Protein AF-A0A965MIQ0-F1 (afdb_monomer_lite)

Sequence (166 aa):
MIENSRDIAGPWLLVLKIARWLDFPGRLAGKAAAWLFLPMILIIVFDAVGRKYLRKLDFVIANNLHGYLNSPVLQDAEWHLHAVIFLAALGFAYSRNVHVRLDIFRHKFSDRGRLWLELLGGLIILFPFLAVLLNYGWEFFVSSWNADEGAGMSNGLDNRWAIKFF

Foldseek 3Di:
DPPDPPPDPDPVVVVVVVVCVVCVVLVVLLVVLVVLVVVLVVLCCQLVCLVPPVLPDPVCVVVVVNVVSHAQASVVVNVLSCLSSVVSNQSNCVVVVNPDDPPPPCVVDDPVVNVVCCVCCCVPPVVVVVVVVQVVLVVVLVVCVVVQPQGPDPGYGGPPSVSSND

Secondary structure (DSSP, 8-state):
-----SS--STHHHHHHHHHHHHHHHHHHHHHHHHHHHHHHHHHHHHHHHHHTGGG-HHHHHTTGGGTTS-HHHHHHHHHHHHHHHHHHHHHHHHTT-S----SSGGGS-HHHHHHHHHHHIIIIIHHHHHHHHHHHHHHHHHHHHTT---SSTTS-S-THHHH--

Structure (mmCIF, N/CA/C/O backbone):
data_AF-A0A965MIQ0-F1
#
_entry.id   AF-A0A965MIQ0-F1
#
loop_
_atom_site.group_PDB
_atom_site.id
_atom_site.type_symbol
_atom_site.label_atom_id
_atom_site.label_alt_id
_atom_site.label_comp_id
_atom_site.label_asym_id
_atom_site.label_entity_id
_atom_site.label_seq_id
_atom_site.pdbx_PDB_ins_code
_atom_site.Cartn_x
_atom_site.Cartn_y
_atom_site.Cartn_z
_atom_site.occupancy
_atom_site.B_iso_or_equiv
_atom_site.auth_seq_id
_atom_site.auth_comp_id
_atom_site.auth_asym_id
_atom_site.auth_atom_id
_atom_site.pdbx_PDB_model_num
ATOM 1 N N . MET A 1 1 ? -16.342 -13.676 13.901 1.00 39.97 1 MET A N 1
ATOM 2 C CA . MET A 1 1 ? -17.161 -13.718 15.130 1.00 39.97 1 MET A CA 1
ATOM 3 C C . MET A 1 1 ? -18.249 -12.633 15.088 1.00 39.97 1 MET A C 1
ATOM 5 O O . MET A 1 1 ? -18.311 -11.782 15.960 1.00 39.97 1 MET A O 1
ATOM 9 N N . ILE A 1 2 ? -19.091 -12.629 14.044 1.00 45.06 2 ILE A N 1
ATOM 10 C CA . ILE A 1 2 ? -20.314 -11.804 13.961 1.00 45.06 2 ILE A CA 1
ATOM 11 C C . ILE A 1 2 ? -21.426 -12.782 13.603 1.00 45.06 2 ILE A C 1
ATOM 13 O O . ILE A 1 2 ? -21.855 -12.878 12.459 1.00 45.06 2 ILE A O 1
ATOM 17 N N . GLU A 1 3 ? -21.794 -13.600 14.575 1.00 43.81 3 GLU A N 1
ATOM 18 C CA . GLU A 1 3 ? -22.786 -14.657 14.414 1.00 43.81 3 GLU A CA 1
ATOM 19 C C . GLU A 1 3 ? -23.890 -14.449 15.443 1.00 43.81 3 GLU A C 1
ATOM 21 O O . GLU A 1 3 ? -24.183 -15.329 16.229 1.00 43.81 3 GLU A O 1
ATOM 26 N N . ASN A 1 4 ? -24.441 -13.231 15.495 1.00 49.03 4 ASN A N 1
ATOM 27 C CA . ASN A 1 4 ? -25.831 -13.004 15.889 1.00 49.03 4 ASN A CA 1
ATOM 28 C C . ASN A 1 4 ? -26.264 -11.560 15.558 1.00 49.03 4 ASN A C 1
ATOM 30 O O . ASN A 1 4 ? -26.295 -10.681 16.413 1.00 49.03 4 ASN A O 1
ATOM 34 N N . SER A 1 5 ? -26.537 -11.268 14.283 1.00 56.78 5 SER A N 1
ATOM 35 C CA . SER A 1 5 ? -27.071 -9.960 13.859 1.00 56.78 5 SER A CA 1
ATOM 36 C C . SER A 1 5 ? -28.602 -9.900 13.864 1.00 56.78 5 SER A C 1
ATOM 38 O O . SER A 1 5 ? -29.165 -8.871 13.494 1.00 56.78 5 SER A O 1
ATOM 40 N N . ARG A 1 6 ? -29.273 -10.995 14.251 1.00 57.53 6 ARG A N 1
ATOM 41 C CA . ARG A 1 6 ? -30.727 -11.157 14.124 1.00 57.53 6 ARG A CA 1
ATOM 42 C C . ARG A 1 6 ? -31.517 -10.625 15.326 1.00 57.53 6 ARG A C 1
ATOM 44 O O . ARG A 1 6 ? -32.668 -10.258 15.133 1.00 57.53 6 ARG A O 1
ATOM 51 N N . ASP A 1 7 ? -30.880 -10.446 16.486 1.00 59.00 7 ASP A N 1
ATOM 52 C CA . ASP A 1 7 ? -31.561 -10.020 17.726 1.00 59.00 7 ASP A CA 1
ATOM 53 C C . ASP A 1 7 ? -31.366 -8.534 18.091 1.00 59.00 7 ASP A C 1
ATOM 55 O O . ASP A 1 7 ? -31.779 -8.075 19.155 1.00 59.00 7 ASP A O 1
ATOM 59 N N . ILE A 1 8 ? -30.731 -7.744 17.221 1.00 60.66 8 ILE A N 1
ATOM 60 C CA . ILE A 1 8 ? -30.379 -6.347 17.512 1.00 60.66 8 ILE A CA 1
ATOM 61 C C . ILE A 1 8 ? -31.487 -5.416 16.997 1.00 60.66 8 ILE A C 1
ATOM 63 O O . ILE A 1 8 ? -31.381 -4.864 15.907 1.00 60.66 8 ILE A O 1
ATOM 67 N N . ALA A 1 9 ? -32.570 -5.234 17.753 1.00 69.06 9 ALA A N 1
ATOM 68 C CA . ALA A 1 9 ? -33.577 -4.211 17.454 1.00 69.06 9 ALA A CA 1
ATOM 69 C C . ALA A 1 9 ? -33.219 -2.891 18.168 1.00 69.06 9 ALA A C 1
ATOM 71 O O . ALA A 1 9 ? -33.094 -2.865 19.390 1.00 69.06 9 ALA A O 1
ATOM 72 N N . GLY A 1 10 ? -33.018 -1.793 17.421 1.00 75.69 10 GLY A N 1
ATOM 73 C CA . GLY A 1 10 ? -32.772 -0.456 17.992 1.00 75.69 10 GLY A CA 1
ATOM 74 C C . GLY A 1 10 ? -31.750 0.423 17.240 1.00 75.69 10 GLY A C 1
ATOM 75 O O . GLY A 1 10 ? -31.348 0.083 16.122 1.00 75.69 10 GLY A O 1
ATOM 76 N N . PRO A 1 11 ? -31.288 1.544 17.844 1.00 78.69 11 PRO A N 1
ATOM 77 C CA . PRO A 1 11 ? -30.335 2.496 17.239 1.00 78.69 11 PRO A CA 1
ATOM 78 C C . PRO A 1 11 ? -28.987 1.862 16.852 1.00 78.69 11 PRO A C 1
ATOM 80 O O . PRO A 1 11 ? -28.279 2.353 15.974 1.00 78.69 11 PRO A O 1
ATOM 83 N N . TRP A 1 12 ? -28.663 0.710 17.436 1.00 83.75 12 TRP A N 1
ATOM 84 C CA . TRP A 1 12 ? -27.466 -0.075 17.140 1.00 83.75 12 TRP A CA 1
ATOM 85 C C . TRP A 1 12 ? -27.420 -0.599 15.699 1.00 83.75 12 TRP A C 1
ATOM 87 O O . TRP A 1 12 ? -26.335 -0.749 15.139 1.00 83.75 12 TRP A O 1
ATOM 97 N N . LEU A 1 13 ? -28.571 -0.804 15.045 1.00 84.38 13 LEU A N 1
ATOM 98 C CA . LEU A 1 13 ? -28.614 -1.163 13.623 1.00 84.38 13 LEU A CA 1
ATOM 99 C C . LEU A 1 13 ? -28.052 -0.054 12.735 1.00 84.38 13 LEU A C 1
ATOM 101 O O . LEU A 1 13 ? -27.382 -0.352 11.745 1.00 84.38 13 LEU A O 1
ATOM 105 N N . LEU A 1 14 ? -28.310 1.210 13.086 1.00 86.88 14 LEU A N 1
ATOM 106 C CA . LEU A 1 14 ? -27.788 2.361 12.356 1.00 86.88 14 LEU A CA 1
ATOM 107 C C . LEU A 1 14 ? -26.261 2.401 12.472 1.00 86.88 14 LEU A C 1
ATOM 109 O O . LEU A 1 14 ? -25.571 2.469 11.459 1.00 86.88 14 LEU A O 1
ATOM 113 N N . VAL A 1 15 ? -25.741 2.237 13.691 1.00 87.56 15 VAL A N 1
ATOM 114 C CA . VAL A 1 15 ? -24.297 2.184 13.964 1.00 87.56 15 VAL A CA 1
ATOM 115 C C . VAL A 1 15 ? -23.631 1.045 13.186 1.00 87.56 15 VAL A C 1
ATOM 117 O O . VAL A 1 15 ? -22.614 1.253 12.530 1.00 87.56 15 VAL A O 1
ATOM 120 N N . LEU A 1 16 ? -24.234 -0.148 13.163 1.00 87.00 16 LEU A N 1
ATOM 121 C CA . LEU A 1 16 ? -23.708 -1.293 12.410 1.00 87.00 16 LEU A CA 1
ATOM 122 C C . LEU A 1 16 ? -23.811 -1.127 10.888 1.00 87.00 16 LEU A C 1
ATOM 124 O O . LEU A 1 16 ? -23.002 -1.703 10.157 1.00 87.00 16 LEU A O 1
ATOM 128 N N . LYS A 1 17 ? -24.812 -0.397 10.384 1.00 87.25 17 LYS A N 1
ATOM 129 C CA . LYS A 1 17 ? -24.904 -0.050 8.957 1.00 87.25 17 LYS A CA 1
ATOM 130 C C . LYS A 1 17 ? -23.804 0.937 8.576 1.00 87.25 17 LYS A C 1
ATOM 132 O O . LYS A 1 17 ? -23.107 0.689 7.596 1.00 87.25 17 LYS A O 1
ATOM 137 N N . ILE A 1 18 ? -23.606 1.983 9.378 1.00 88.75 18 ILE A N 1
ATOM 138 C CA . ILE A 1 18 ? -22.543 2.978 9.182 1.00 88.75 18 ILE A CA 1
ATOM 139 C C . ILE A 1 18 ? -21.172 2.298 9.222 1.00 88.75 18 ILE A C 1
ATOM 141 O O . ILE A 1 18 ? -20.389 2.452 8.291 1.00 88.75 18 ILE A O 1
ATOM 145 N N . ALA A 1 19 ? -20.911 1.456 10.225 1.00 86.56 19 ALA A N 1
ATOM 146 C CA . ALA A 1 19 ? -19.660 0.706 10.321 1.00 86.56 19 ALA A CA 1
ATOM 147 C C . ALA A 1 19 ? -19.419 -0.189 9.092 1.00 86.56 19 ALA A C 1
ATOM 149 O O . ALA A 1 19 ? -18.316 -0.237 8.551 1.00 86.56 19 ALA A O 1
ATOM 150 N N . ARG A 1 20 ? -20.461 -0.872 8.594 1.00 86.06 20 ARG A N 1
ATOM 151 C CA . ARG A 1 20 ? -20.355 -1.706 7.386 1.00 86.06 20 ARG A CA 1
ATOM 152 C C . ARG A 1 20 ? -20.082 -0.906 6.119 1.00 86.06 20 ARG A C 1
ATOM 154 O O . ARG A 1 20 ? -19.418 -1.449 5.231 1.00 86.06 20 ARG A O 1
ATOM 161 N N . TRP A 1 21 ? -20.618 0.309 6.036 1.00 90.12 21 TRP A N 1
ATOM 162 C CA . TRP A 1 21 ? -20.401 1.234 4.930 1.00 90.12 21 TRP A CA 1
ATOM 163 C C . TRP A 1 21 ? -18.981 1.803 4.963 1.00 90.12 21 TRP A C 1
ATOM 165 O O . TRP A 1 21 ? -18.299 1.757 3.948 1.00 90.12 21 TRP A O 1
ATOM 175 N N . LEU A 1 22 ? -18.483 2.199 6.137 1.00 87.12 22 LEU A N 1
ATOM 176 C CA . LEU A 1 22 ? -17.098 2.651 6.317 1.00 87.12 22 LEU A CA 1
ATOM 177 C C . LEU A 1 22 ? -16.065 1.553 6.010 1.00 87.12 22 LEU A C 1
ATOM 179 O O . LEU A 1 22 ? -15.025 1.838 5.430 1.00 87.12 22 LEU A O 1
ATOM 183 N N . ASP A 1 23 ? -16.353 0.290 6.335 1.00 86.69 23 ASP A N 1
ATOM 184 C CA . ASP A 1 23 ? -15.461 -0.839 6.013 1.00 86.69 23 ASP A CA 1
ATOM 185 C C . ASP A 1 23 ? -15.613 -1.321 4.550 1.00 86.69 23 ASP A C 1
ATOM 187 O O . ASP A 1 23 ? -14.818 -2.119 4.059 1.00 86.69 23 ASP A O 1
ATOM 191 N N . PHE A 1 24 ? -16.626 -0.861 3.804 1.00 87.81 24 PHE A N 1
ATOM 192 C CA . PHE A 1 24 ? -16.850 -1.323 2.428 1.00 87.81 24 PHE A CA 1
ATOM 193 C C . PHE A 1 24 ? -15.701 -0.987 1.459 1.00 87.81 24 PHE A C 1
ATOM 195 O O . PHE A 1 24 ? -15.233 -1.924 0.802 1.00 87.81 24 PHE A O 1
ATOM 202 N N . PRO A 1 25 ? -15.197 0.262 1.389 1.00 87.44 25 PRO A N 1
ATOM 203 C CA . PRO A 1 25 ? -14.076 0.611 0.519 1.00 87.44 25 PRO A CA 1
ATOM 204 C C . PRO A 1 25 ? -12.829 -0.217 0.828 1.00 87.44 25 PRO A C 1
ATOM 206 O O . PRO A 1 25 ? -12.243 -0.800 -0.079 1.00 87.44 25 PRO A O 1
ATOM 209 N N . GLY A 1 26 ? -12.479 -0.359 2.112 1.00 87.31 26 GLY A N 1
ATOM 210 C CA . GLY A 1 26 ? -11.315 -1.140 2.541 1.00 87.31 26 GLY A CA 1
ATOM 211 C C . GLY A 1 26 ? -11.430 -2.621 2.178 1.00 87.31 26 GLY A C 1
ATOM 212 O O . GLY A 1 26 ? -10.474 -3.227 1.693 1.00 87.31 26 GLY A O 1
ATOM 213 N N . ARG A 1 27 ? -12.625 -3.212 2.322 1.00 88.12 27 ARG A N 1
ATOM 214 C CA . ARG A 1 27 ? -12.877 -4.596 1.887 1.00 88.12 27 ARG A CA 1
ATOM 215 C C . ARG A 1 27 ? -12.741 -4.777 0.380 1.00 88.12 27 ARG A C 1
ATOM 217 O O . ARG A 1 27 ? -12.232 -5.814 -0.043 1.00 88.12 27 ARG A O 1
ATOM 224 N N . LEU A 1 28 ? -13.247 -3.834 -0.412 1.00 88.69 28 LEU A N 1
ATOM 225 C CA . LEU A 1 28 ? -13.163 -3.904 -1.868 1.00 88.69 28 LEU A CA 1
ATOM 226 C C . LEU A 1 28 ? -11.713 -3.739 -2.330 1.00 88.69 28 LEU A C 1
ATOM 228 O O . LEU A 1 28 ? -11.222 -4.586 -3.071 1.00 88.69 28 LEU A O 1
ATOM 232 N N . ALA A 1 29 ? -11.024 -2.715 -1.822 1.00 88.94 29 ALA A N 1
ATOM 233 C CA . ALA A 1 29 ? -9.626 -2.435 -2.129 1.00 88.94 29 ALA A CA 1
ATOM 234 C C . ALA A 1 29 ? -8.720 -3.621 -1.776 1.00 88.94 29 ALA A C 1
ATOM 236 O O . ALA A 1 29 ? -7.964 -4.076 -2.625 1.00 88.94 29 ALA A O 1
ATOM 237 N N . GLY A 1 30 ? -8.856 -4.199 -0.577 1.00 89.19 30 GLY A N 1
ATOM 238 C CA . GLY A 1 30 ? -8.056 -5.358 -0.171 1.00 89.19 30 GLY A CA 1
ATOM 239 C C . GLY A 1 30 ? -8.302 -6.601 -1.032 1.00 89.19 30 GLY A C 1
ATOM 240 O O . GLY A 1 30 ? -7.359 -7.292 -1.411 1.00 89.19 30 GLY A O 1
ATOM 241 N N . LYS A 1 31 ? -9.561 -6.876 -1.404 1.00 88.38 31 LYS A N 1
ATOM 242 C CA . LYS A 1 31 ? -9.888 -7.996 -2.305 1.00 88.38 31 LYS A CA 1
ATOM 243 C C . LYS A 1 31 ? -9.379 -7.771 -3.727 1.00 88.38 31 LYS A C 1
ATOM 245 O O . LYS A 1 31 ? -8.926 -8.723 -4.349 1.00 88.38 31 LYS A O 1
ATOM 250 N N . ALA A 1 32 ? -9.467 -6.545 -4.238 1.00 89.94 32 ALA A N 1
ATOM 251 C CA . ALA A 1 32 ? -8.940 -6.195 -5.552 1.00 89.94 32 ALA A CA 1
ATOM 252 C C . ALA A 1 32 ? -7.406 -6.289 -5.568 1.00 89.94 32 ALA A C 1
ATOM 254 O O . ALA A 1 32 ? -6.838 -6.923 -6.453 1.00 89.94 32 ALA A O 1
ATOM 255 N N . ALA A 1 33 ? -6.741 -5.759 -4.540 1.00 90.00 33 ALA A N 1
ATOM 256 C CA . ALA A 1 33 ? -5.292 -5.821 -4.389 1.00 90.00 33 ALA A CA 1
ATOM 257 C C . ALA A 1 33 ? -4.760 -7.253 -4.241 1.00 90.00 33 ALA A C 1
ATOM 259 O O . ALA A 1 33 ? -3.668 -7.549 -4.717 1.00 90.00 33 ALA A O 1
ATOM 260 N N . ALA A 1 34 ? -5.537 -8.173 -3.660 1.00 89.69 34 ALA A N 1
ATOM 261 C CA . ALA A 1 34 ? -5.156 -9.583 -3.589 1.00 89.69 34 ALA A CA 1
ATOM 262 C C . ALA A 1 34 ? -4.917 -10.204 -4.979 1.00 89.69 34 ALA A C 1
ATOM 264 O O . ALA A 1 34 ? -4.041 -11.052 -5.125 1.00 89.69 34 ALA A O 1
ATOM 265 N N . TRP A 1 35 ? -5.636 -9.754 -6.014 1.00 93.06 35 TRP A N 1
ATOM 266 C CA . TRP A 1 35 ? -5.407 -10.215 -7.387 1.00 93.06 35 TRP A CA 1
ATOM 267 C C . TRP A 1 35 ? -4.118 -9.666 -7.997 1.00 93.06 35 TRP A C 1
ATOM 269 O O . TRP A 1 35 ? -3.536 -10.329 -8.851 1.00 93.06 35 TRP A O 1
ATOM 279 N N . LEU A 1 36 ? -3.635 -8.506 -7.536 1.00 92.25 36 LEU A N 1
ATOM 280 C CA . LEU A 1 36 ? -2.393 -7.888 -8.016 1.00 92.25 36 LEU A CA 1
ATOM 281 C C . LEU A 1 36 ? -1.135 -8.646 -7.561 1.00 92.25 36 LEU A C 1
ATOM 283 O O . LEU A 1 36 ? -0.083 -8.511 -8.184 1.00 92.25 3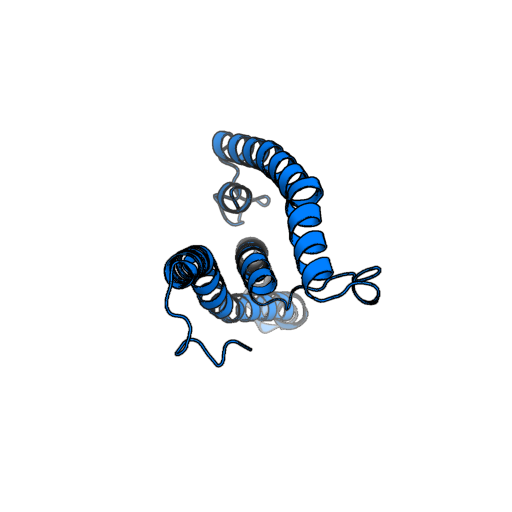6 LEU A O 1
ATOM 287 N N . PHE A 1 37 ? -1.234 -9.503 -6.539 1.00 92.12 37 PHE A N 1
ATOM 288 C CA . PHE A 1 37 ? -0.127 -10.381 -6.148 1.00 92.12 37 PHE A CA 1
ATOM 289 C C . PHE A 1 37 ? 0.297 -11.331 -7.270 1.00 92.12 37 PHE A C 1
ATOM 291 O O . PHE A 1 37 ? 1.489 -11.584 -7.420 1.00 92.12 37 PHE A O 1
ATOM 298 N N . LEU A 1 38 ? -0.649 -11.849 -8.060 1.00 94.44 38 LEU A N 1
ATOM 299 C CA . LEU A 1 38 ? -0.345 -12.781 -9.150 1.00 94.44 38 LEU A CA 1
ATOM 300 C C . LEU A 1 38 ? 0.570 -12.155 -10.218 1.00 94.44 38 LEU A C 1
ATOM 302 O O . LEU A 1 38 ? 1.648 -12.708 -10.444 1.00 94.44 38 LEU A O 1
ATOM 306 N N . PRO A 1 39 ? 0.222 -11.014 -10.851 1.00 94.25 39 PRO A N 1
ATOM 307 C CA . PRO A 1 39 ? 1.119 -10.372 -11.804 1.00 94.25 39 PRO A CA 1
ATOM 308 C C . PRO A 1 39 ? 2.420 -9.897 -11.146 1.00 94.25 39 PRO A C 1
ATOM 310 O O . PRO A 1 39 ? 3.470 -10.044 -11.760 1.00 94.25 39 PRO A O 1
ATOM 313 N N . MET A 1 40 ? 2.396 -9.418 -9.895 1.00 94.62 40 MET A N 1
ATOM 314 C CA . MET A 1 40 ? 3.623 -9.023 -9.190 1.00 94.62 40 MET A CA 1
ATOM 315 C C . MET A 1 40 ? 4.594 -10.202 -9.026 1.00 94.62 40 MET A C 1
ATOM 317 O O . MET A 1 40 ? 5.773 -10.070 -9.339 1.00 94.62 40 MET A O 1
ATOM 321 N N . ILE A 1 41 ? 4.111 -11.369 -8.586 1.00 94.50 41 ILE A N 1
ATOM 322 C CA . ILE A 1 41 ? 4.941 -12.574 -8.447 1.00 94.50 41 ILE A CA 1
ATOM 323 C C . ILE A 1 41 ? 5.506 -12.997 -9.804 1.00 94.50 41 ILE A C 1
ATOM 325 O O . ILE A 1 41 ? 6.682 -13.341 -9.887 1.00 94.50 41 ILE A O 1
ATOM 329 N N . LEU A 1 42 ? 4.698 -12.961 -10.867 1.00 94.25 42 LEU A N 1
ATOM 330 C CA . LEU A 1 42 ? 5.161 -13.308 -12.212 1.00 94.25 42 LEU A CA 1
ATOM 331 C C . LEU A 1 42 ? 6.285 -12.381 -12.686 1.00 94.25 42 LEU A C 1
ATOM 333 O O . LEU A 1 42 ? 7.282 -12.876 -13.211 1.00 94.25 42 LEU A O 1
ATOM 337 N N . ILE A 1 43 ? 6.149 -11.070 -12.464 1.00 92.38 43 ILE A N 1
ATOM 338 C CA . ILE A 1 43 ? 7.174 -10.082 -12.820 1.00 92.38 43 ILE A CA 1
ATOM 339 C C . ILE A 1 43 ? 8.458 -10.345 -12.023 1.00 92.38 43 ILE A C 1
ATOM 341 O O . ILE A 1 43 ? 9.504 -10.532 -12.639 1.00 92.38 43 ILE A O 1
ATOM 345 N N . ILE A 1 44 ? 8.366 -10.490 -10.694 1.00 92.00 44 ILE A N 1
ATOM 346 C CA . ILE A 1 44 ? 9.527 -10.750 -9.821 1.00 92.00 44 ILE A CA 1
ATOM 347 C C . ILE A 1 44 ? 10.241 -12.044 -10.216 1.00 92.00 44 ILE A C 1
ATOM 349 O O . ILE A 1 44 ? 11.467 -12.092 -10.284 1.00 92.00 44 ILE A O 1
ATOM 353 N N . VAL A 1 45 ? 9.494 -13.124 -10.462 1.00 93.06 45 VAL A N 1
ATOM 354 C CA . VAL A 1 45 ? 10.087 -14.409 -10.854 1.00 93.06 45 VAL A CA 1
ATOM 355 C C . VAL A 1 45 ? 10.774 -14.279 -12.208 1.00 93.06 45 VAL A C 1
ATOM 357 O O . VAL A 1 45 ? 11.903 -14.747 -12.354 1.00 93.06 45 VAL A O 1
ATOM 360 N N . PHE A 1 46 ? 10.131 -13.634 -13.182 1.00 90.62 46 PHE A N 1
ATOM 361 C CA . PHE A 1 46 ? 10.720 -13.410 -14.496 1.00 90.62 46 PHE A CA 1
ATOM 362 C C . PHE A 1 46 ? 11.998 -12.565 -14.415 1.00 90.62 46 PHE A C 1
ATOM 364 O O . PHE A 1 46 ? 13.019 -12.976 -14.965 1.00 90.62 46 PHE A O 1
ATOM 371 N N . ASP A 1 47 ? 11.984 -11.441 -13.696 1.00 89.69 47 ASP A N 1
ATOM 372 C CA . ASP A 1 47 ? 13.155 -10.576 -13.526 1.00 89.69 47 ASP A CA 1
ATOM 373 C C . ASP A 1 47 ? 14.281 -11.293 -12.754 1.00 89.69 47 ASP A C 1
ATOM 375 O O . ASP A 1 47 ? 15.428 -11.335 -13.208 1.00 89.69 47 ASP A O 1
ATOM 379 N N . ALA A 1 48 ? 13.972 -11.957 -11.635 1.00 90.06 48 ALA A N 1
ATOM 380 C CA . ALA A 1 48 ? 14.968 -12.656 -10.823 1.00 90.06 48 ALA A CA 1
ATOM 381 C C . ALA A 1 48 ? 15.611 -13.840 -11.568 1.00 90.06 48 ALA A C 1
ATOM 383 O O . ALA A 1 48 ? 16.837 -14.010 -11.546 1.00 90.06 48 ALA A O 1
ATOM 384 N N . VAL A 1 49 ? 14.805 -14.663 -12.250 1.00 90.50 49 VAL A N 1
ATOM 385 C CA . VAL A 1 49 ? 15.299 -15.792 -13.056 1.00 90.50 49 VAL A CA 1
ATOM 386 C C . VAL A 1 49 ? 16.030 -15.285 -14.299 1.00 90.50 49 VAL A C 1
ATOM 388 O O . VAL A 1 49 ? 17.093 -15.811 -14.645 1.00 90.50 49 VAL A O 1
ATOM 391 N N . GLY A 1 50 ? 15.509 -14.227 -14.923 1.00 88.88 50 GLY A N 1
ATOM 392 C CA . GLY A 1 50 ? 16.104 -13.525 -16.052 1.00 88.88 50 GLY A CA 1
ATOM 393 C C . GLY A 1 50 ? 17.533 -13.087 -15.768 1.00 88.88 50 GLY A C 1
ATOM 394 O O . GLY A 1 50 ? 18.466 -13.494 -16.468 1.00 88.88 50 GLY A O 1
ATOM 395 N N . ARG A 1 51 ? 17.720 -12.338 -14.678 1.00 84.81 51 ARG A N 1
ATOM 396 C CA . ARG A 1 51 ? 19.026 -11.821 -14.255 1.00 84.81 51 ARG A CA 1
ATOM 397 C C . ARG A 1 51 ? 19.984 -12.917 -13.795 1.00 84.81 51 ARG A C 1
ATOM 399 O O . ARG A 1 51 ? 21.170 -12.868 -14.128 1.00 84.81 51 ARG A O 1
ATOM 406 N N . LYS A 1 52 ? 19.501 -13.903 -13.030 1.00 86.00 52 LYS A N 1
ATOM 407 C CA . LYS A 1 52 ? 20.368 -14.912 -12.398 1.00 86.00 52 LYS A CA 1
ATOM 408 C C . LYS A 1 52 ? 20.777 -16.048 -13.337 1.00 86.00 52 LYS A C 1
ATOM 410 O O . LYS A 1 52 ? 21.929 -16.488 -13.274 1.00 86.00 52 LYS A O 1
ATOM 415 N N . TYR A 1 53 ? 19.858 -16.513 -14.183 1.00 86.38 53 TYR A N 1
ATOM 416 C CA . TYR A 1 53 ? 20.031 -17.732 -14.978 1.00 86.38 53 TYR A CA 1
ATOM 417 C C . TYR A 1 53 ? 19.945 -17.472 -16.485 1.00 86.38 53 TYR A C 1
ATOM 419 O O . TYR A 1 53 ? 20.885 -17.811 -17.203 1.00 86.38 53 TYR A O 1
ATOM 427 N N . LEU A 1 54 ? 18.876 -16.835 -16.978 1.00 84.25 54 LEU A N 1
ATOM 428 C CA . LEU A 1 54 ? 18.640 -16.718 -18.428 1.00 84.25 54 LEU A CA 1
ATOM 429 C C . LEU A 1 54 ? 19.690 -15.848 -19.128 1.00 84.25 54 LEU A C 1
ATOM 431 O O . LEU A 1 54 ? 20.100 -16.152 -20.245 1.00 84.25 54 LEU A O 1
ATOM 435 N N . ARG A 1 55 ? 20.211 -14.818 -18.449 1.00 81.38 55 ARG A N 1
ATOM 436 C CA . ARG A 1 55 ? 21.274 -13.953 -18.982 1.00 81.38 55 ARG A CA 1
ATOM 437 C C . ARG A 1 55 ? 22.598 -14.683 -19.236 1.00 81.38 55 ARG A C 1
ATOM 439 O O . ARG A 1 55 ? 23.475 -14.108 -19.858 1.00 81.38 55 ARG A O 1
ATOM 446 N N . LYS A 1 56 ? 22.795 -15.901 -18.727 1.00 82.69 56 LYS A N 1
ATOM 447 C CA . LYS A 1 56 ? 24.045 -16.661 -18.910 1.00 82.69 56 LYS A CA 1
ATOM 448 C C . LYS A 1 56 ? 23.954 -17.722 -20.006 1.00 82.69 56 LYS A C 1
ATOM 450 O O . LYS A 1 56 ? 24.937 -18.407 -20.246 1.00 82.69 56 LYS A O 1
ATOM 455 N N . LEU A 1 57 ? 22.790 -17.888 -20.630 1.00 85.06 57 LEU A N 1
ATOM 456 C CA . LEU A 1 57 ? 22.591 -18.876 -21.685 1.00 85.06 57 LEU A CA 1
ATOM 457 C C . LEU A 1 57 ? 23.228 -18.403 -22.996 1.00 85.06 57 LEU A C 1
ATOM 459 O O . LEU A 1 57 ? 22.983 -17.275 -23.428 1.00 85.06 57 LEU A O 1
ATOM 463 N N . ASP A 1 58 ? 23.958 -19.294 -23.666 1.00 82.94 58 ASP A N 1
ATOM 464 C CA . ASP A 1 58 ? 24.658 -19.000 -24.925 1.00 82.94 58 ASP A CA 1
ATOM 465 C C . ASP A 1 58 ? 23.715 -18.500 -26.024 1.00 82.94 58 ASP A C 1
ATOM 467 O O . ASP A 1 58 ? 24.053 -17.578 -26.759 1.00 82.94 58 ASP A O 1
ATOM 471 N N . PHE A 1 59 ? 22.489 -19.031 -26.091 1.00 85.19 59 PHE A N 1
ATOM 472 C CA . PHE A 1 59 ? 21.453 -18.549 -27.010 1.00 85.19 59 PHE A CA 1
ATOM 473 C C . PHE A 1 59 ? 21.107 -17.067 -26.784 1.00 85.19 59 PHE A C 1
ATOM 475 O O . PHE A 1 59 ? 20.917 -16.320 -27.740 1.00 85.19 59 PHE A O 1
ATOM 482 N N . VAL A 1 60 ? 21.036 -16.622 -25.527 1.00 82.69 60 VAL A N 1
ATOM 483 C CA . VAL A 1 60 ? 20.693 -15.235 -25.179 1.00 82.69 60 VAL A CA 1
ATOM 484 C C . VAL A 1 60 ? 21.857 -14.297 -25.514 1.00 82.69 60 VAL A C 1
ATOM 486 O O . VAL A 1 60 ? 21.612 -13.191 -26.001 1.00 82.69 60 VAL A O 1
ATOM 489 N N . ILE A 1 61 ? 23.098 -14.768 -25.330 1.00 80.81 61 ILE A N 1
ATOM 490 C CA . ILE A 1 61 ? 24.328 -14.071 -25.746 1.00 80.81 61 ILE A CA 1
ATOM 491 C C . ILE A 1 61 ? 24.388 -13.931 -27.258 1.00 80.81 61 ILE A C 1
ATOM 493 O O . ILE A 1 61 ? 24.516 -12.820 -27.768 1.00 80.81 61 ILE A O 1
ATOM 497 N N . ALA A 1 62 ? 24.210 -15.034 -27.976 1.00 83.62 62 ALA A N 1
ATOM 498 C CA . ALA A 1 62 ? 24.288 -15.064 -29.429 1.00 83.62 62 ALA A CA 1
ATOM 499 C C . ALA A 1 62 ? 23.243 -14.162 -30.110 1.00 83.62 62 ALA A C 1
ATOM 501 O O . ALA A 1 62 ? 23.509 -13.623 -31.179 1.00 83.62 62 ALA A O 1
ATOM 502 N N . ASN A 1 63 ? 22.073 -13.968 -29.490 1.00 85.19 63 ASN A N 1
ATOM 503 C CA . ASN A 1 63 ? 20.975 -13.169 -30.044 1.00 85.19 63 ASN A CA 1
ATOM 504 C C . ASN A 1 63 ? 20.844 -11.763 -29.419 1.00 85.19 63 ASN A C 1
ATOM 506 O O . ASN A 1 63 ? 19.836 -11.098 -29.643 1.00 85.19 63 ASN A O 1
ATOM 510 N N . ASN A 1 64 ? 21.822 -11.295 -28.629 1.00 79.81 64 ASN A N 1
ATOM 511 C CA . ASN A 1 64 ? 21.800 -9.979 -27.962 1.00 79.81 64 ASN A CA 1
ATOM 512 C C . ASN A 1 64 ? 20.558 -9.720 -27.077 1.00 79.81 64 ASN A C 1
ATOM 514 O O . ASN A 1 64 ? 20.154 -8.580 -26.848 1.00 79.81 64 ASN A O 1
ATOM 518 N N . LEU A 1 65 ? 19.964 -10.775 -26.515 1.00 80.12 65 LEU A N 1
ATOM 519 C CA . LEU A 1 65 ? 18.729 -10.696 -25.723 1.00 80.12 65 LEU A CA 1
ATOM 520 C C . LEU A 1 65 ? 18.962 -10.224 -24.272 1.00 80.12 65 LEU A C 1
ATOM 522 O O . LEU A 1 65 ? 18.011 -10.007 -23.523 1.00 80.12 65 LEU A O 1
ATOM 526 N N . HIS A 1 66 ? 20.217 -10.039 -23.849 1.00 75.38 66 HIS A N 1
ATOM 527 C CA . HIS A 1 66 ? 20.565 -9.684 -22.468 1.00 75.38 66 HIS A CA 1
ATOM 528 C C . HIS A 1 66 ? 19.988 -8.369 -21.965 1.00 75.38 66 HIS A C 1
ATOM 530 O O . HIS A 1 66 ? 19.732 -8.258 -20.767 1.00 75.38 66 HIS A O 1
ATOM 536 N N . GLY A 1 67 ? 19.816 -7.384 -22.851 1.00 72.00 67 GLY A N 1
ATOM 537 C CA . GLY A 1 67 ? 19.272 -6.076 -22.483 1.00 72.00 67 GLY A CA 1
ATOM 538 C C . GLY A 1 67 ? 17.830 -6.170 -21.985 1.00 72.00 67 GLY A C 1
ATOM 539 O O . GLY A 1 67 ? 17.461 -5.491 -21.034 1.00 72.00 67 GLY A O 1
ATOM 540 N N . TYR A 1 68 ? 17.039 -7.084 -22.555 1.00 71.50 68 TYR A N 1
ATOM 541 C CA . TYR A 1 68 ? 15.635 -7.280 -22.181 1.00 71.50 68 TYR A CA 1
ATOM 542 C C . TYR A 1 68 ? 15.460 -7.997 -20.834 1.00 71.50 68 TYR A C 1
ATOM 544 O O . TYR A 1 68 ? 14.429 -7.846 -20.187 1.00 71.50 68 TYR A O 1
ATOM 552 N N . LEU A 1 69 ? 16.472 -8.749 -20.387 1.00 77.44 69 LEU A N 1
ATOM 553 C CA . LEU A 1 69 ? 16.454 -9.510 -19.129 1.00 77.44 69 LEU A CA 1
ATOM 554 C C . LEU A 1 69 ? 16.898 -8.687 -17.903 1.00 77.44 69 LEU A C 1
ATOM 556 O O . LEU A 1 69 ? 16.994 -9.234 -16.807 1.00 77.44 69 LEU A O 1
ATOM 560 N N . ASN A 1 70 ? 17.198 -7.397 -18.081 1.00 75.94 70 ASN A N 1
ATOM 561 C CA . ASN A 1 70 ? 17.468 -6.441 -17.005 1.00 75.94 70 ASN A CA 1
ATOM 562 C C . ASN A 1 70 ? 16.777 -5.112 -17.331 1.00 75.94 70 ASN A C 1
ATOM 564 O O . ASN A 1 70 ? 17.437 -4.121 -17.641 1.00 75.94 70 ASN A O 1
ATOM 568 N N . SER A 1 71 ? 15.445 -5.131 -17.331 1.00 80.69 71 SER A N 1
ATOM 569 C CA . SER A 1 71 ? 14.635 -3.970 -17.688 1.00 80.69 71 SER A CA 1
ATOM 570 C C . SER A 1 71 ? 14.316 -3.122 -16.454 1.00 80.69 71 SER A C 1
ATOM 572 O O . SER A 1 71 ? 13.625 -3.609 -15.554 1.00 80.69 71 SER A O 1
ATOM 574 N N . PRO A 1 72 ? 14.731 -1.842 -16.418 1.00 81.44 72 PRO A N 1
ATOM 575 C CA . PRO A 1 72 ? 14.323 -0.915 -15.365 1.00 81.44 72 PRO A CA 1
ATOM 576 C C . PRO A 1 72 ? 12.807 -0.707 -15.305 1.00 81.44 72 PRO A C 1
ATOM 578 O O . PRO A 1 72 ? 12.277 -0.452 -14.232 1.00 81.44 72 PRO A O 1
ATOM 581 N N . VAL A 1 73 ? 12.087 -0.895 -16.420 1.00 81.88 73 VAL A N 1
ATOM 582 C CA . VAL A 1 73 ? 10.613 -0.866 -16.449 1.00 81.88 73 VAL A CA 1
ATOM 583 C C . VAL A 1 73 ? 10.018 -1.988 -15.604 1.00 81.88 73 VAL A C 1
ATOM 585 O O . VAL A 1 73 ? 9.105 -1.743 -14.823 1.00 81.88 73 VAL A O 1
ATOM 588 N N . LEU A 1 74 ? 10.523 -3.218 -15.749 1.00 84.12 74 LEU A N 1
ATOM 589 C CA . LEU A 1 74 ? 10.023 -4.355 -14.969 1.00 84.12 74 LEU A CA 1
ATOM 590 C C . LEU A 1 74 ? 10.286 -4.135 -13.480 1.00 84.12 74 LEU A C 1
ATOM 592 O O . LEU A 1 74 ? 9.381 -4.309 -12.673 1.00 84.12 74 LEU A O 1
ATOM 596 N N . GLN A 1 75 ? 11.484 -3.661 -13.139 1.00 85.06 75 GLN A N 1
ATOM 597 C CA . GLN A 1 75 ? 11.858 -3.373 -11.756 1.00 85.06 75 GLN A CA 1
ATOM 598 C C . GLN A 1 75 ? 11.007 -2.247 -11.164 1.00 85.06 75 GLN A C 1
ATOM 600 O O . GLN A 1 75 ? 10.477 -2.395 -10.066 1.00 85.06 75 GLN A O 1
ATOM 605 N N . ASP A 1 76 ? 10.798 -1.151 -11.894 1.00 85.12 76 ASP A N 1
ATOM 606 C CA . ASP A 1 76 ? 9.906 -0.085 -11.442 1.00 85.12 76 ASP A CA 1
ATOM 607 C C . ASP A 1 76 ? 8.468 -0.607 -11.277 1.00 85.12 76 ASP A C 1
ATOM 609 O O . ASP A 1 76 ? 7.824 -0.292 -10.276 1.00 85.12 76 ASP A O 1
ATOM 613 N N . ALA A 1 77 ? 7.975 -1.468 -12.175 1.00 87.81 77 ALA A N 1
ATOM 614 C CA . ALA A 1 77 ? 6.636 -2.053 -12.074 1.00 87.81 77 ALA A CA 1
ATOM 615 C C . ALA A 1 77 ? 6.464 -2.903 -10.806 1.00 87.81 77 ALA A C 1
ATOM 617 O O . ALA A 1 77 ? 5.403 -2.853 -10.180 1.00 87.81 77 ALA A O 1
ATOM 618 N N . GLU A 1 78 ? 7.498 -3.647 -10.398 1.00 90.12 78 GLU A N 1
ATOM 619 C CA . GLU A 1 78 ? 7.502 -4.398 -9.137 1.00 90.12 78 GLU A CA 1
ATOM 620 C C . GLU A 1 78 ? 7.293 -3.468 -7.944 1.00 90.12 78 GLU A C 1
ATOM 622 O O . GLU A 1 78 ? 6.420 -3.730 -7.117 1.00 90.12 78 GLU A O 1
ATOM 627 N N . TRP A 1 79 ? 8.033 -2.357 -7.880 1.00 86.94 79 TRP A N 1
ATOM 628 C CA . TRP A 1 79 ? 7.895 -1.369 -6.806 1.00 86.94 79 TRP A CA 1
ATOM 629 C C . TRP A 1 79 ? 6.506 -0.728 -6.783 1.00 86.94 79 TRP A C 1
ATOM 631 O O . TRP A 1 79 ? 5.921 -0.574 -5.709 1.00 86.94 79 TRP A O 1
ATOM 641 N N . HIS A 1 80 ? 5.950 -0.407 -7.954 1.00 88.94 80 HIS A N 1
ATOM 642 C CA . HIS A 1 80 ? 4.621 0.198 -8.061 1.00 88.94 80 HIS A CA 1
ATOM 643 C C . HIS A 1 80 ? 3.530 -0.775 -7.599 1.00 88.94 80 HIS A C 1
ATOM 645 O O . HIS A 1 80 ? 2.694 -0.425 -6.764 1.00 88.94 80 HIS A O 1
ATOM 651 N N . LEU A 1 81 ? 3.560 -2.018 -8.091 1.00 91.25 81 LEU A N 1
ATOM 652 C CA . LEU A 1 81 ? 2.618 -3.056 -7.674 1.00 91.25 81 LEU A CA 1
ATOM 653 C C . LEU A 1 81 ? 2.750 -3.357 -6.182 1.00 91.25 81 LEU A C 1
ATOM 655 O O . LEU A 1 81 ? 1.737 -3.459 -5.492 1.00 91.25 81 LEU A O 1
ATOM 659 N N . HIS A 1 82 ? 3.979 -3.448 -5.674 1.00 91.06 82 HIS A N 1
ATOM 660 C CA . HIS A 1 82 ? 4.231 -3.707 -4.264 1.00 91.06 82 HIS A CA 1
ATOM 661 C C . HIS A 1 82 ? 3.647 -2.611 -3.369 1.00 91.06 82 HIS A C 1
ATOM 663 O O . HIS A 1 82 ? 2.953 -2.933 -2.405 1.00 91.06 82 HIS A O 1
ATOM 669 N N . ALA A 1 83 ? 3.865 -1.335 -3.702 1.00 89.56 83 ALA A N 1
ATOM 670 C CA . ALA A 1 83 ? 3.321 -0.207 -2.947 1.00 89.56 83 ALA A CA 1
ATOM 671 C C . ALA A 1 83 ? 1.785 -0.248 -2.894 1.00 89.56 83 ALA A C 1
ATOM 673 O O . ALA A 1 83 ? 1.199 -0.218 -1.810 1.00 89.56 83 ALA A O 1
ATOM 674 N N . VAL A 1 84 ? 1.128 -0.416 -4.049 1.00 89.31 84 VAL A N 1
ATOM 675 C CA . VAL A 1 84 ? -0.340 -0.495 -4.139 1.00 89.31 84 VAL A CA 1
ATOM 676 C C . VAL A 1 84 ? -0.886 -1.661 -3.313 1.00 89.31 84 VAL A C 1
ATOM 678 O O . VAL A 1 84 ? -1.844 -1.502 -2.553 1.00 89.31 84 VAL A O 1
ATOM 681 N N . ILE A 1 85 ? -0.266 -2.838 -3.434 1.00 91.88 85 ILE A N 1
ATOM 682 C CA . ILE A 1 85 ? -0.660 -4.033 -2.688 1.00 91.88 85 ILE A CA 1
ATOM 683 C C . ILE A 1 85 ? -0.486 -3.814 -1.188 1.00 91.88 85 ILE A C 1
ATOM 685 O O . ILE A 1 85 ? -1.402 -4.116 -0.425 1.00 91.88 85 ILE A O 1
ATOM 689 N N . PHE A 1 86 ? 0.664 -3.294 -0.760 1.00 89.25 86 PHE A N 1
ATOM 690 C CA . PHE A 1 86 ? 0.982 -3.086 0.648 1.00 89.25 86 PHE A CA 1
ATOM 691 C C . PHE A 1 86 ? -0.002 -2.117 1.309 1.00 89.25 86 PHE A C 1
ATOM 693 O O . PHE A 1 86 ? -0.566 -2.436 2.356 1.00 89.25 86 PHE A O 1
ATOM 700 N N . LEU A 1 87 ? -0.276 -0.977 0.672 1.00 87.44 87 LEU A N 1
ATOM 701 C CA . LEU A 1 87 ? -1.189 0.040 1.199 1.00 87.44 87 LEU A CA 1
ATOM 702 C C . LEU A 1 87 ? -2.635 -0.472 1.276 1.00 87.44 87 LEU A C 1
ATOM 704 O O . LEU A 1 87 ? -3.296 -0.333 2.309 1.00 87.44 87 LEU A O 1
ATOM 708 N N . ALA A 1 88 ? -3.114 -1.149 0.228 1.00 87.69 88 ALA A N 1
ATOM 709 C CA . ALA A 1 88 ? -4.448 -1.748 0.223 1.00 87.69 88 ALA A CA 1
ATOM 710 C C . ALA A 1 88 ? -4.579 -2.903 1.235 1.00 87.69 88 ALA A C 1
ATOM 712 O O . ALA A 1 88 ? -5.613 -3.049 1.898 1.00 87.69 88 ALA A O 1
ATOM 713 N N . ALA A 1 89 ? -3.530 -3.716 1.388 1.00 89.06 89 ALA A N 1
ATOM 714 C CA . ALA A 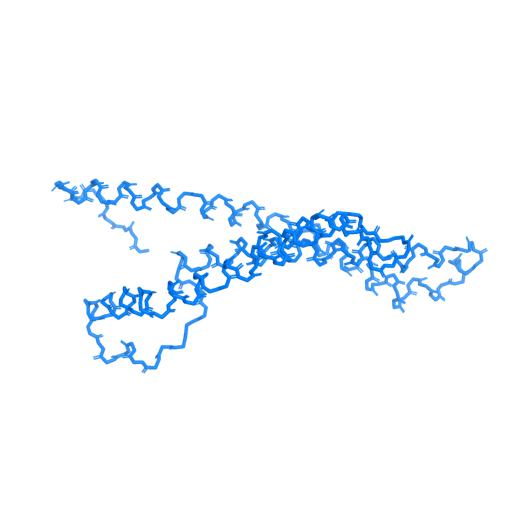1 89 ? -3.495 -4.814 2.345 1.00 89.06 89 ALA A CA 1
ATOM 715 C C . ALA A 1 89 ? -3.414 -4.319 3.794 1.00 89.06 89 ALA A C 1
ATOM 717 O O . ALA A 1 89 ? -4.018 -4.944 4.663 1.00 89.06 89 ALA A O 1
ATOM 718 N N . LEU A 1 90 ? -2.732 -3.202 4.070 1.00 87.19 90 LEU A N 1
ATOM 719 C CA . LEU A 1 90 ? -2.595 -2.643 5.417 1.00 87.19 90 LEU A CA 1
ATOM 720 C C . LEU A 1 90 ? -3.958 -2.276 6.017 1.00 87.19 90 LEU A C 1
ATOM 722 O O . LEU A 1 90 ? -4.301 -2.740 7.108 1.00 87.19 90 LEU A O 1
ATOM 726 N N . GLY A 1 91 ? -4.767 -1.506 5.280 1.00 84.06 91 GLY A N 1
ATOM 727 C CA . GLY A 1 91 ? -6.115 -1.126 5.713 1.00 84.06 91 GLY A CA 1
ATOM 728 C C . GLY A 1 91 ? -7.040 -2.336 5.877 1.00 84.06 91 GLY A C 1
ATOM 729 O O . GLY A 1 91 ? -7.759 -2.453 6.873 1.00 84.06 91 GLY A O 1
ATOM 730 N N . PHE A 1 92 ? -6.966 -3.288 4.943 1.00 87.75 92 PHE A N 1
ATOM 731 C CA . PHE A 1 92 ? -7.732 -4.533 5.010 1.00 87.75 92 PHE A CA 1
ATOM 732 C C . PHE A 1 92 ? -7.331 -5.411 6.207 1.00 87.75 92 PHE A C 1
ATOM 734 O O . PHE A 1 92 ? -8.188 -5.929 6.925 1.00 87.75 92 PHE A O 1
ATOM 741 N N . ALA A 1 93 ? -6.032 -5.571 6.461 1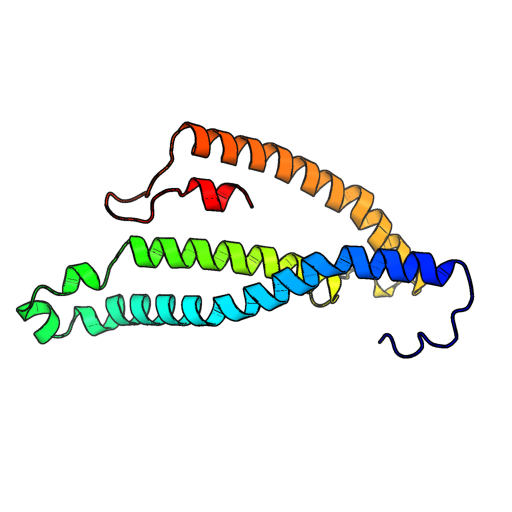.00 88.69 93 ALA A N 1
ATOM 742 C CA . ALA A 1 93 ? -5.517 -6.350 7.580 1.00 88.69 93 ALA A CA 1
ATOM 743 C C . ALA A 1 93 ? -5.895 -5.720 8.927 1.00 88.69 93 ALA A C 1
ATOM 745 O O . ALA A 1 93 ? -6.226 -6.434 9.881 1.00 88.69 93 ALA A O 1
ATOM 746 N N . TYR A 1 94 ? -5.889 -4.386 9.000 1.00 85.38 94 TYR A N 1
ATOM 747 C CA . TYR A 1 94 ? -6.313 -3.655 10.186 1.00 85.38 94 TYR A CA 1
ATOM 748 C C . TYR A 1 94 ? -7.795 -3.900 10.494 1.00 85.38 94 TYR A C 1
ATOM 750 O O . TYR A 1 94 ? -8.114 -4.302 11.616 1.00 85.38 94 TYR A O 1
ATOM 758 N N . SER A 1 95 ? -8.689 -3.770 9.501 1.00 83.69 95 SER A N 1
ATOM 759 C CA . SER A 1 95 ? -10.136 -3.956 9.710 1.00 83.69 95 SER A CA 1
ATOM 760 C C . SER A 1 95 ? -10.525 -5.399 10.050 1.00 83.69 95 SER A C 1
ATOM 762 O O . SER A 1 95 ? -11.511 -5.647 10.747 1.00 83.69 95 SER A O 1
ATOM 764 N N . ARG A 1 96 ? -9.712 -6.373 9.628 1.00 86.50 96 ARG A N 1
ATOM 765 C CA . ARG A 1 96 ? -9.880 -7.794 9.968 1.00 86.50 96 ARG A CA 1
ATOM 766 C C . ARG A 1 96 ? -9.213 -8.218 11.270 1.00 86.50 96 ARG A C 1
ATOM 768 O O . ARG A 1 96 ? -9.324 -9.388 11.624 1.00 86.50 96 ARG A O 1
ATOM 775 N N . ASN A 1 97 ? -8.576 -7.296 11.995 1.00 85.94 97 ASN A N 1
ATOM 776 C CA . ASN A 1 97 ? -7.790 -7.596 13.196 1.00 85.94 97 ASN A CA 1
ATOM 777 C C . ASN A 1 97 ? -6.706 -8.668 12.960 1.00 85.94 97 ASN A C 1
ATOM 779 O O . ASN A 1 97 ? -6.380 -9.424 13.869 1.00 85.94 97 ASN A O 1
ATOM 783 N N . VAL A 1 98 ? -6.154 -8.736 11.745 1.00 86.31 98 VAL A N 1
ATOM 784 C CA . VAL A 1 98 ? -5.040 -9.640 11.391 1.00 86.31 98 VAL A CA 1
ATOM 785 C C . VAL A 1 98 ? -3.717 -8.895 11.221 1.00 86.31 98 VAL A C 1
ATOM 787 O O . VAL A 1 98 ? -2.676 -9.517 11.039 1.00 86.31 98 VAL A O 1
ATOM 790 N N . HIS A 1 99 ? -3.741 -7.562 11.285 1.00 86.25 99 HIS A N 1
ATOM 791 C CA . HIS A 1 99 ? -2.528 -6.760 11.377 1.00 86.25 99 HIS A CA 1
ATOM 792 C C . HIS A 1 99 ? -1.754 -7.123 12.650 1.00 86.25 99 HIS A C 1
ATOM 794 O O . HIS A 1 99 ? -2.352 -7.238 13.721 1.00 86.25 99 HIS A O 1
ATOM 800 N N . VAL A 1 100 ? -0.436 -7.287 12.530 1.00 83.62 100 VAL A N 1
ATOM 801 C CA . VAL A 1 100 ? 0.440 -7.607 13.661 1.00 83.62 100 VAL A CA 1
ATOM 802 C C . VAL A 1 100 ? 0.395 -6.452 14.659 1.00 83.62 100 VAL A C 1
ATOM 804 O O . VAL A 1 100 ? 0.711 -5.316 14.318 1.00 83.62 100 VAL A O 1
ATOM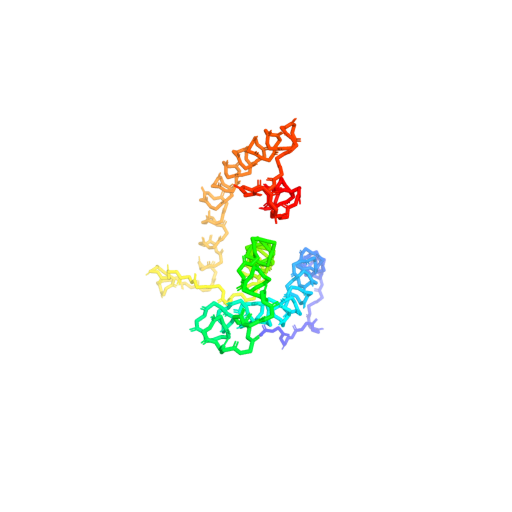 807 N N . ARG A 1 101 ? -0.020 -6.733 15.895 1.00 81.88 101 ARG A N 1
ATOM 808 C CA . ARG A 1 101 ? -0.081 -5.752 16.985 1.00 81.88 101 ARG A CA 1
ATOM 809 C C . ARG A 1 101 ? 0.877 -6.167 18.086 1.00 81.88 101 ARG A C 1
ATOM 811 O O . ARG A 1 101 ? 0.967 -7.342 18.434 1.00 81.88 101 ARG A O 1
ATOM 818 N N . LEU A 1 102 ? 1.577 -5.189 18.649 1.00 74.19 102 LEU A N 1
ATOM 819 C CA . LEU A 1 102 ? 2.419 -5.396 19.819 1.00 74.19 102 LEU A CA 1
ATOM 820 C C . LEU A 1 102 ? 1.570 -5.200 21.085 1.00 74.19 102 LEU A C 1
ATOM 822 O O . LEU A 1 102 ? 1.487 -4.109 21.647 1.00 74.19 102 LEU A O 1
ATOM 826 N N . ASP A 1 103 ? 0.895 -6.259 21.522 1.00 80.38 103 ASP A N 1
ATOM 827 C CA . ASP A 1 103 ? -0.082 -6.202 22.613 1.00 80.38 103 ASP A CA 1
ATOM 828 C C . ASP A 1 103 ? 0.558 -6.377 24.007 1.00 80.38 103 ASP A C 1
ATOM 830 O O . ASP A 1 103 ? 0.329 -7.365 24.706 1.00 80.38 103 ASP A O 1
ATOM 834 N N . ILE A 1 104 ? 1.341 -5.391 24.459 1.00 82.38 104 ILE A N 1
ATOM 835 C CA . ILE A 1 104 ? 2.003 -5.451 25.781 1.00 82.38 104 ILE A CA 1
ATOM 836 C C . ILE A 1 104 ? 0.993 -5.303 26.929 1.00 82.38 104 ILE A C 1
ATOM 838 O O . ILE A 1 104 ? 1.103 -5.983 27.944 1.00 82.38 104 ILE A O 1
ATOM 842 N N . PHE A 1 105 ? -0.015 -4.438 26.791 1.00 81.00 105 PHE A N 1
ATOM 843 C CA . PHE A 1 105 ? -0.939 -4.113 27.890 1.00 81.00 105 PHE A CA 1
ATOM 844 C C . PHE A 1 105 ? -2.316 -4.778 27.768 1.00 81.00 105 PHE A C 1
ATOM 846 O O . PHE A 1 105 ? -3.065 -4.834 28.742 1.00 81.00 105 PHE A O 1
ATOM 853 N N . ARG A 1 106 ? -2.651 -5.329 26.595 1.00 79.50 106 ARG A N 1
ATOM 854 C CA . ARG A 1 106 ? -3.998 -5.824 26.253 1.00 79.50 106 ARG A CA 1
ATOM 855 C C . ARG A 1 106 ? -4.505 -6.930 27.184 1.00 79.50 106 ARG A C 1
ATOM 857 O O . ARG A 1 106 ? -5.703 -7.004 27.463 1.00 79.50 106 ARG A O 1
ATOM 864 N N . HIS A 1 107 ? -3.604 -7.779 27.676 1.00 83.44 107 HIS A N 1
ATOM 865 C CA . HIS A 1 107 ? -3.949 -8.912 28.537 1.00 83.44 107 HIS A CA 1
ATOM 866 C C . HIS A 1 107 ? -4.437 -8.485 29.932 1.00 83.44 107 HIS A C 1
ATOM 868 O O . HIS A 1 107 ? -5.150 -9.249 30.572 1.00 83.44 107 HIS A O 1
ATOM 874 N N . LYS A 1 108 ? -4.115 -7.262 30.382 1.00 85.75 108 LYS A N 1
ATOM 875 C CA . LYS A 1 108 ? -4.502 -6.742 31.706 1.00 85.75 108 LYS A CA 1
ATOM 876 C C . LYS A 1 108 ? -5.891 -6.095 31.740 1.00 85.75 108 LYS A C 1
ATOM 878 O O . LYS A 1 108 ? -6.393 -5.804 32.821 1.00 85.75 108 LYS A O 1
ATOM 883 N N . PHE A 1 109 ? -6.511 -5.860 30.582 1.00 86.62 109 PHE A N 1
ATOM 884 C CA . PHE A 1 109 ? -7.800 -5.174 30.474 1.00 86.62 109 PHE A CA 1
ATOM 885 C C . PHE A 1 109 ? -8.943 -6.131 30.119 1.00 86.62 109 PHE A C 1
ATOM 887 O O . PHE A 1 109 ? -8.761 -7.086 29.360 1.00 86.62 109 PHE A O 1
ATOM 894 N N . SER A 1 110 ? -10.141 -5.822 30.628 1.00 90.88 110 SER A N 1
ATOM 895 C CA . SER A 1 110 ? -11.403 -6.434 30.196 1.00 90.88 110 SER A CA 1
ATOM 896 C C . SER A 1 110 ? -11.751 -6.030 28.759 1.00 90.88 110 SER A C 1
ATOM 898 O O . SER A 1 110 ? -11.187 -5.075 28.224 1.00 90.88 110 SER A O 1
ATOM 900 N N . ASP A 1 111 ? -12.714 -6.705 28.126 1.00 86.81 111 ASP A N 1
ATOM 901 C CA . ASP A 1 111 ? -13.067 -6.446 26.720 1.00 86.81 111 ASP A CA 1
ATOM 902 C C . ASP A 1 111 ? -13.468 -4.989 26.448 1.00 86.81 111 ASP A C 1
ATOM 904 O O . ASP A 1 111 ? -13.086 -4.415 25.428 1.00 86.81 111 ASP A O 1
ATOM 908 N N . ARG A 1 112 ? -14.149 -4.337 27.400 1.00 89.00 112 ARG A N 1
ATOM 909 C CA . ARG A 1 112 ? -14.454 -2.899 27.314 1.00 89.00 112 ARG A CA 1
ATOM 910 C C . ARG A 1 112 ? -13.199 -2.033 27.423 1.00 89.00 112 ARG A C 1
ATOM 912 O O . ARG A 1 112 ? -13.075 -1.056 26.694 1.00 89.00 112 ARG A O 1
ATOM 919 N N . GLY A 1 113 ? -12.264 -2.388 28.306 1.00 89.62 113 GLY A N 1
ATOM 920 C CA . GLY A 1 113 ? -10.994 -1.673 28.450 1.00 89.62 113 GLY A CA 1
ATOM 921 C C . GLY A 1 113 ? -10.115 -1.785 27.203 1.00 89.62 113 GLY A C 1
ATOM 922 O O . GLY A 1 113 ? -9.492 -0.806 26.805 1.00 89.62 113 GLY A O 1
ATOM 923 N N . ARG A 1 114 ? -10.127 -2.944 26.531 1.00 88.94 114 ARG A N 1
ATOM 924 C CA . ARG A 1 114 ? -9.419 -3.153 25.257 1.00 88.94 114 ARG A CA 1
ATOM 925 C C . ARG A 1 114 ? -9.961 -2.254 24.146 1.00 88.94 114 ARG A C 1
ATOM 927 O O . ARG A 1 114 ? -9.169 -1.641 23.442 1.00 88.94 114 ARG A O 1
ATOM 934 N N . LEU A 1 115 ? -11.286 -2.128 24.034 1.00 88.31 115 LEU A N 1
ATOM 935 C CA . LEU A 1 115 ? -11.924 -1.228 23.064 1.00 88.31 115 LEU A CA 1
ATOM 936 C C . LEU A 1 115 ? -11.560 0.240 23.316 1.00 88.31 115 LEU A C 1
ATOM 938 O O . LEU A 1 115 ? -11.232 0.960 22.377 1.00 88.31 115 LEU A O 1
ATOM 942 N N . TRP A 1 116 ? -11.574 0.680 24.577 1.00 91.25 116 TRP A N 1
ATOM 943 C CA . TRP A 1 116 ? -11.157 2.040 24.928 1.00 91.25 116 TRP A CA 1
ATOM 944 C C . TRP A 1 116 ? -9.683 2.296 24.630 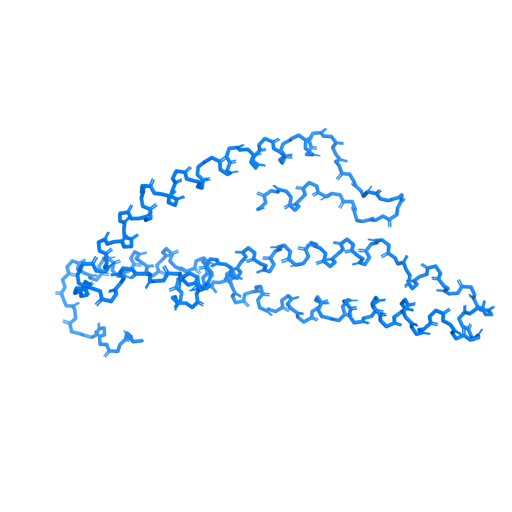1.00 91.25 116 TRP A C 1
ATOM 946 O O . TRP A 1 116 ? -9.349 3.358 24.115 1.00 91.25 116 TRP A O 1
ATOM 956 N N . LEU A 1 117 ? -8.811 1.326 24.910 1.00 90.56 117 LEU A N 1
ATOM 957 C CA . LEU A 1 117 ? -7.388 1.429 24.601 1.00 90.56 117 LEU A CA 1
ATOM 958 C C . LEU A 1 117 ? -7.149 1.543 23.089 1.00 90.56 117 LEU A C 1
ATOM 960 O O . LEU A 1 117 ? -6.354 2.379 22.668 1.00 90.56 117 LEU A O 1
ATOM 964 N N . GLU A 1 118 ? -7.862 0.764 22.272 1.00 88.38 118 GLU A N 1
ATOM 965 C CA . GLU A 1 118 ? -7.796 0.866 20.807 1.00 88.38 118 GLU A CA 1
ATOM 966 C C . GLU A 1 118 ? -8.320 2.211 20.294 1.00 88.38 118 GLU A C 1
ATOM 968 O O . GLU A 1 118 ? -7.677 2.833 19.451 1.00 88.38 118 GLU A O 1
ATOM 973 N N . LEU A 1 119 ? -9.447 2.695 20.825 1.00 90.38 119 LEU A N 1
ATOM 974 C CA . LEU A 1 119 ? -10.031 3.977 20.427 1.00 90.38 119 LEU A CA 1
ATOM 975 C C . LEU A 1 119 ? -9.140 5.163 20.803 1.00 90.38 119 LEU A C 1
ATOM 977 O O . LEU A 1 119 ? -8.861 6.011 19.959 1.00 90.38 119 LEU A O 1
ATOM 981 N N . LEU A 1 120 ? -8.677 5.224 22.054 1.00 93.25 120 LEU A N 1
ATOM 982 C CA . LEU A 1 120 ? -7.840 6.323 22.538 1.00 93.25 120 LEU A CA 1
ATOM 983 C C . LEU A 1 120 ? -6.437 6.269 21.937 1.00 93.25 120 LEU A C 1
ATOM 985 O O . LEU A 1 120 ? -5.918 7.301 21.522 1.00 93.25 120 LEU A O 1
ATOM 989 N N . GLY A 1 121 ? -5.838 5.080 21.838 1.00 90.50 121 GLY A N 1
ATOM 990 C CA . GLY A 1 121 ? -4.556 4.899 21.159 1.00 90.50 121 GLY A CA 1
ATOM 991 C C . GLY A 1 121 ? -4.645 5.286 19.683 1.00 90.50 121 GLY A C 1
ATOM 992 O O . GLY A 1 121 ? -3.773 5.983 19.171 1.00 90.50 121 GLY A O 1
ATOM 993 N N . GLY A 1 122 ? -5.746 4.924 19.021 1.00 90.94 122 GLY A N 1
ATOM 994 C CA . GLY A 1 122 ? -6.059 5.397 17.680 1.00 90.94 122 GLY A CA 1
ATOM 995 C C . GLY A 1 122 ? -6.104 6.924 17.621 1.00 90.94 122 GLY A C 1
ATOM 996 O O . GLY A 1 122 ? -5.357 7.541 16.870 1.00 90.94 122 GLY A O 1
ATOM 997 N N . LEU A 1 123 ? -6.946 7.546 18.444 1.00 94.50 123 LEU A N 1
ATOM 998 C CA . LEU A 1 123 ? -7.214 8.983 18.394 1.00 94.50 123 LEU A CA 1
ATOM 999 C C . LEU A 1 123 ? -6.015 9.863 18.770 1.00 94.50 123 LEU A C 1
ATOM 1001 O O . LEU A 1 123 ? -5.835 10.917 18.173 1.00 94.50 123 LEU A O 1
ATOM 1005 N N . ILE A 1 124 ? -5.215 9.454 19.754 1.00 95.81 124 ILE A N 1
ATOM 1006 C CA . ILE A 1 124 ? -4.154 10.292 20.338 1.00 95.81 124 ILE A CA 1
ATOM 1007 C C . ILE A 1 124 ? -2.787 10.001 19.709 1.00 95.81 124 ILE A C 1
ATOM 1009 O O . ILE A 1 124 ? -1.923 10.871 19.700 1.00 95.81 124 ILE A O 1
ATOM 1013 N N . ILE A 1 125 ? -2.574 8.794 19.178 1.00 92.62 125 ILE A N 1
ATOM 1014 C CA . ILE A 1 125 ? -1.272 8.391 18.630 1.00 92.62 125 ILE A CA 1
ATOM 1015 C C . ILE A 1 125 ? -1.374 8.196 17.120 1.00 92.62 125 ILE A C 1
ATOM 1017 O O . ILE A 1 125 ? -0.667 8.863 16.367 1.00 92.62 125 ILE A O 1
ATOM 1021 N N . LEU A 1 126 ? -2.269 7.314 16.667 1.00 91.12 126 LEU A N 1
ATOM 1022 C CA . LEU A 1 126 ? -2.353 6.956 15.250 1.00 91.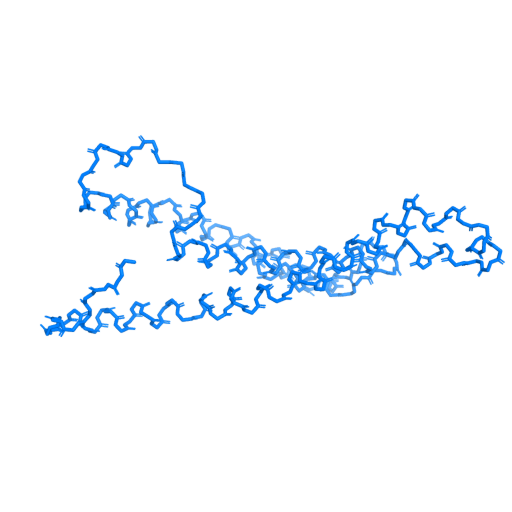12 126 LEU A CA 1
ATOM 1023 C C . LEU A 1 126 ? -2.838 8.126 14.385 1.00 91.12 126 LEU A C 1
ATOM 1025 O O . LEU A 1 126 ? -2.200 8.434 13.388 1.00 91.12 126 LEU A O 1
ATOM 1029 N N . PHE A 1 127 ? -3.934 8.795 14.750 1.00 93.88 127 PHE A N 1
ATOM 1030 C CA . PHE A 1 127 ? -4.491 9.890 13.948 1.00 93.88 127 PHE A CA 1
ATOM 1031 C C . PHE A 1 127 ? -3.541 11.092 13.817 1.00 93.88 127 PHE A C 1
ATOM 1033 O O . PHE A 1 127 ? -3.363 11.561 12.693 1.00 93.88 127 PHE A O 1
ATOM 1040 N N . PRO A 1 128 ? -2.878 11.577 14.886 1.00 95.62 128 PRO A N 1
ATOM 1041 C CA . PRO A 1 128 ? -1.889 12.644 14.758 1.00 95.62 128 PRO A CA 1
ATOM 1042 C C . PRO A 1 128 ? -0.686 12.226 13.915 1.00 95.62 128 PRO A C 1
ATOM 1044 O O . PRO A 1 128 ? -0.236 12.999 13.074 1.00 95.62 128 PRO A O 1
ATOM 1047 N N . PHE A 1 129 ? -0.203 10.989 14.077 1.00 94.56 129 PHE A N 1
ATOM 1048 C CA . PHE A 1 129 ? 0.860 10.453 13.228 1.00 94.56 129 PHE A CA 1
ATOM 1049 C C . PHE A 1 129 ? 0.446 10.421 11.750 1.00 94.56 129 PHE A C 1
ATOM 1051 O O . PHE A 1 129 ? 1.198 10.881 10.895 1.00 94.56 129 PHE A O 1
ATOM 1058 N N . LEU A 1 130 ? -0.766 9.946 11.449 1.00 93.19 130 LEU A N 1
ATOM 1059 C CA . LEU A 1 130 ? -1.306 9.943 10.090 1.00 93.19 130 LEU A CA 1
ATOM 1060 C C . LEU A 1 130 ? -1.468 11.362 9.536 1.00 93.19 130 LEU A C 1
ATOM 1062 O O . LEU A 1 130 ? -1.180 11.575 8.368 1.00 93.19 130 LEU A O 1
ATOM 1066 N N . ALA A 1 131 ? -1.880 12.338 10.347 1.00 94.94 131 ALA A N 1
ATOM 1067 C CA . ALA A 1 131 ? -1.990 13.729 9.911 1.00 94.94 131 ALA A CA 1
ATOM 1068 C C . ALA A 1 131 ? -0.627 14.313 9.504 1.00 94.94 131 ALA A C 1
ATOM 1070 O O . ALA A 1 131 ? -0.517 14.954 8.461 1.00 94.94 131 ALA A O 1
ATOM 1071 N N . VAL A 1 132 ? 0.421 14.042 10.290 1.00 95.81 132 VAL A N 1
ATOM 1072 C CA . VAL A 1 132 ? 1.801 14.428 9.957 1.00 95.81 132 VAL A CA 1
ATOM 1073 C C . VAL A 1 132 ? 2.261 13.732 8.675 1.00 95.81 132 VAL A C 1
ATOM 1075 O O . VAL A 1 132 ? 2.766 14.390 7.767 1.00 95.81 132 VAL A O 1
ATOM 1078 N N . LEU A 1 133 ? 2.048 12.417 8.582 1.00 92.88 133 LEU A N 1
ATOM 1079 C CA . LEU A 1 133 ? 2.418 11.617 7.416 1.00 92.88 133 LEU A CA 1
ATOM 1080 C C . LEU A 1 133 ? 1.731 12.123 6.141 1.00 92.88 133 LEU A C 1
ATOM 1082 O O . LEU A 1 133 ? 2.389 12.263 5.117 1.00 92.88 133 LEU A O 1
ATOM 1086 N N . LEU A 1 134 ? 0.435 12.438 6.212 1.00 92.62 134 LEU A N 1
ATOM 1087 C CA . LEU A 1 134 ? -0.337 12.965 5.088 1.00 92.62 134 LEU A CA 1
ATOM 1088 C C . LEU A 1 134 ? 0.142 14.350 4.663 1.00 92.62 134 LEU A C 1
ATOM 1090 O O . LEU A 1 134 ? 0.209 14.611 3.469 1.00 92.62 134 LEU A O 1
ATOM 1094 N N . ASN A 1 135 ? 0.500 15.223 5.608 1.00 94.81 135 ASN A N 1
ATOM 1095 C CA . ASN A 1 135 ? 0.995 16.555 5.274 1.00 94.81 135 ASN A CA 1
ATOM 1096 C C . ASN A 1 135 ? 2.307 16.477 4.473 1.00 94.81 135 ASN A C 1
ATOM 1098 O O . ASN A 1 135 ? 2.388 16.968 3.350 1.00 94.81 135 ASN A O 1
ATOM 1102 N N . TYR A 1 136 ? 3.306 15.771 5.009 1.00 93.81 136 TYR A N 1
ATOM 1103 C CA . TYR A 1 136 ? 4.595 15.611 4.330 1.00 93.81 136 TYR A CA 1
ATOM 1104 C C . TYR A 1 136 ? 4.502 14.744 3.069 1.00 93.81 136 TYR A C 1
ATOM 1106 O O . TYR A 1 136 ? 5.179 15.020 2.080 1.00 93.81 136 TYR A O 1
ATOM 1114 N N . GLY A 1 137 ? 3.657 13.710 3.078 1.00 91.50 137 GLY A N 1
ATOM 1115 C CA . GLY A 1 137 ? 3.398 12.872 1.908 1.00 91.50 137 GLY A CA 1
ATOM 1116 C C . GLY A 1 137 ? 2.762 13.665 0.768 1.00 91.50 137 GLY A C 1
ATOM 1117 O O . GLY A 1 137 ? 3.178 13.531 -0.380 1.00 91.50 137 GLY A O 1
ATOM 1118 N N . TRP A 1 138 ? 1.822 14.559 1.082 1.00 92.56 138 TRP A N 1
ATOM 1119 C CA . TRP A 1 138 ? 1.199 15.434 0.093 1.00 92.56 138 TRP A CA 1
ATOM 1120 C C . TRP A 1 138 ? 2.193 16.424 -0.517 1.00 92.56 138 TRP A C 1
ATOM 1122 O O . TRP A 1 138 ? 2.246 16.567 -1.737 1.00 92.56 138 TRP A O 1
ATOM 1132 N N . GLU A 1 139 ? 3.021 17.072 0.305 1.00 91.88 139 GLU A N 1
ATOM 1133 C CA . GLU A 1 139 ? 4.087 17.957 -0.185 1.00 91.88 139 GLU A CA 1
ATOM 1134 C C . GLU A 1 139 ? 5.068 17.208 -1.099 1.00 91.88 139 GLU A C 1
ATOM 1136 O O . GLU A 1 139 ? 5.444 17.708 -2.164 1.00 91.88 139 GLU A O 1
ATOM 1141 N N . PHE A 1 140 ? 5.437 15.981 -0.722 1.00 88.69 140 PHE A N 1
ATOM 1142 C CA . PHE A 1 140 ? 6.302 15.118 -1.520 1.00 88.69 140 PHE A CA 1
ATOM 1143 C C . PHE A 1 140 ? 5.673 14.757 -2.872 1.00 88.69 140 PHE A C 1
ATOM 1145 O O . PHE A 1 140 ? 6.324 14.894 -3.908 1.00 88.69 140 PHE A O 1
ATOM 1152 N N . PHE A 1 141 ? 4.397 14.367 -2.876 1.00 90.44 141 PHE A N 1
ATOM 1153 C CA . PHE A 1 141 ? 3.636 14.094 -4.093 1.00 90.44 141 PHE A CA 1
ATOM 1154 C C . PHE A 1 141 ? 3.568 15.312 -5.018 1.00 90.44 141 PHE A C 1
ATOM 1156 O O . PHE A 1 141 ? 3.910 15.203 -6.194 1.00 90.44 141 PHE A O 1
ATOM 1163 N N . VAL A 1 142 ? 3.156 16.472 -4.497 1.00 91.38 142 VAL A N 1
ATOM 1164 C CA . VAL A 1 142 ? 2.975 17.697 -5.292 1.00 91.38 142 VAL A CA 1
ATOM 1165 C C . VAL A 1 142 ? 4.295 18.157 -5.906 1.00 91.38 142 VAL A C 1
ATOM 1167 O O . VAL A 1 142 ? 4.321 18.564 -7.066 1.00 91.38 142 VAL A O 1
ATOM 1170 N N . SER A 1 143 ? 5.397 18.063 -5.159 1.00 89.62 143 SER A N 1
ATOM 1171 C CA . SER A 1 143 ? 6.733 18.370 -5.676 1.00 89.62 143 SER A CA 1
ATOM 1172 C C . SER A 1 143 ? 7.089 17.481 -6.873 1.00 89.62 143 SER A C 1
ATOM 1174 O O . SER A 1 143 ? 7.450 17.985 -7.937 1.00 89.62 143 SER A O 1
ATOM 1176 N N . SER A 1 144 ? 6.895 16.166 -6.741 1.00 86.94 144 SER A N 1
ATOM 1177 C CA . SER A 1 144 ? 7.146 15.200 -7.815 1.00 86.94 144 SER A CA 1
ATOM 1178 C C . SER A 1 144 ? 6.206 15.344 -9.010 1.00 86.94 144 SER A C 1
ATOM 1180 O O . SER A 1 144 ? 6.635 15.157 -10.146 1.00 86.94 144 SER A O 1
ATOM 1182 N N . TRP A 1 145 ? 4.938 15.682 -8.770 1.00 87.38 145 TRP A N 1
ATOM 1183 C CA . TRP A 1 145 ? 3.957 15.949 -9.819 1.00 87.38 145 TRP A CA 1
ATOM 1184 C C . TRP A 1 145 ? 4.351 17.180 -10.639 1.00 87.38 145 TRP A C 1
ATOM 1186 O O . TRP A 1 145 ? 4.386 17.132 -11.864 1.00 87.38 145 TRP A O 1
ATOM 1196 N N . ASN A 1 146 ? 4.695 18.285 -9.972 1.00 89.62 146 ASN A N 1
ATOM 1197 C CA . ASN A 1 146 ? 5.087 19.525 -10.647 1.00 89.62 146 ASN A CA 1
ATOM 1198 C C . ASN A 1 146 ? 6.414 19.394 -11.404 1.00 89.62 146 ASN A C 1
ATOM 1200 O O . ASN A 1 146 ? 6.626 20.097 -12.389 1.00 89.62 146 ASN A O 1
ATOM 1204 N N . ALA A 1 147 ? 7.302 18.515 -10.940 1.00 86.62 147 ALA A N 1
ATOM 1205 C CA . ALA A 1 147 ? 8.559 18.204 -11.608 1.00 86.62 147 ALA A CA 1
ATOM 1206 C C . ALA A 1 147 ? 8.405 17.214 -12.777 1.00 86.62 147 ALA A C 1
ATOM 1208 O O . ALA A 1 147 ? 9.409 16.910 -13.417 1.00 86.62 147 ALA A O 1
ATOM 1209 N N . ASP A 1 148 ? 7.191 16.702 -13.023 1.00 83.31 148 ASP A N 1
ATOM 1210 C CA . ASP A 1 148 ? 6.903 15.600 -13.948 1.00 83.31 148 ASP A CA 1
ATOM 1211 C C . ASP A 1 148 ? 7.906 14.448 -13.789 1.00 83.31 148 ASP A C 1
ATOM 1213 O O . ASP A 1 148 ? 8.610 14.041 -14.715 1.00 83.31 148 ASP A O 1
ATOM 1217 N N . GLU A 1 149 ? 8.054 13.978 -12.546 1.00 79.50 149 GLU A N 1
ATOM 1218 C CA . GLU A 1 149 ? 9.094 13.013 -12.207 1.00 79.50 149 GLU A CA 1
ATOM 1219 C C . GLU A 1 149 ? 8.865 11.677 -12.932 1.00 79.50 149 GLU A C 1
ATOM 1221 O O . GLU A 1 149 ? 7.999 10.870 -12.569 1.00 79.50 149 GLU A O 1
ATOM 1226 N N . GLY A 1 150 ? 9.673 11.462 -13.971 1.00 72.06 150 GLY A N 1
ATOM 1227 C CA . GLY A 1 150 ? 9.757 10.226 -14.738 1.00 72.06 150 GLY A CA 1
ATOM 1228 C C . GLY A 1 150 ? 10.682 9.186 -14.106 1.00 72.06 150 GLY A C 1
ATOM 1229 O O . GLY A 1 150 ? 11.028 9.239 -12.923 1.00 72.06 150 GLY A O 1
ATOM 1230 N N . ALA A 1 151 ? 11.088 8.207 -14.908 1.00 63.03 151 ALA A N 1
ATOM 1231 C CA . ALA A 1 151 ? 11.919 7.101 -14.456 1.00 63.03 151 ALA A CA 1
ATOM 1232 C C . ALA A 1 151 ? 13.302 7.527 -13.922 1.00 63.03 151 ALA A C 1
ATOM 1234 O O . ALA A 1 151 ? 13.983 8.380 -14.484 1.00 63.03 151 ALA A O 1
ATOM 1235 N N . GLY A 1 152 ? 13.780 6.854 -12.868 1.00 58.97 152 GLY A N 1
ATOM 1236 C CA . GLY A 1 152 ? 15.110 7.099 -12.282 1.00 58.97 152 GLY A CA 1
ATOM 1237 C C . GLY A 1 152 ? 16.284 6.581 -13.125 1.00 58.97 152 GLY A C 1
ATOM 1238 O O . GLY A 1 152 ? 17.438 6.865 -12.818 1.00 58.97 152 GLY A O 1
ATOM 1239 N N . MET A 1 153 ? 15.997 5.814 -14.178 1.00 59.66 153 MET A N 1
ATOM 1240 C CA . MET A 1 153 ? 16.926 5.362 -15.220 1.00 59.66 153 MET A CA 1
ATOM 1241 C C . MET A 1 153 ? 16.315 5.746 -16.571 1.00 59.66 153 MET A C 1
ATOM 1243 O O . MET A 1 153 ? 15.092 5.781 -16.673 1.00 59.66 153 MET A O 1
ATOM 1247 N N . SER A 1 154 ? 17.124 6.002 -17.609 1.00 56.28 154 SER A N 1
ATOM 1248 C CA . SER A 1 154 ? 16.668 6.605 -18.884 1.00 56.28 154 SER A CA 1
ATOM 1249 C C . SER A 1 154 ? 15.638 5.786 -19.692 1.00 56.28 154 SER A C 1
ATOM 1251 O O . SER A 1 154 ? 15.354 6.123 -20.838 1.00 56.28 154 SER A O 1
ATOM 1253 N N . ASN A 1 155 ? 15.145 4.676 -19.147 1.00 64.56 155 ASN A N 1
ATOM 1254 C CA . ASN A 1 155 ? 14.233 3.715 -19.753 1.00 64.56 155 ASN A CA 1
ATOM 1255 C C . ASN A 1 155 ? 13.361 2.974 -18.710 1.00 64.56 155 ASN A C 1
ATOM 1257 O O . ASN A 1 155 ? 13.064 1.802 -18.920 1.00 64.56 155 ASN A O 1
ATOM 1261 N N . GLY A 1 156 ? 13.017 3.581 -17.567 1.00 64.38 156 GLY A N 1
ATOM 1262 C CA . GLY A 1 156 ? 12.078 2.993 -16.589 1.00 64.38 156 GLY A CA 1
ATOM 1263 C C . GLY A 1 156 ? 10.620 3.419 -16.814 1.00 64.38 156 GLY A C 1
ATOM 1264 O O . GLY A 1 156 ? 10.276 3.908 -17.887 1.00 64.38 156 GLY A O 1
ATOM 1265 N N . LEU A 1 157 ? 9.754 3.227 -15.814 1.00 71.81 157 LEU A N 1
ATOM 1266 C CA . LEU A 1 157 ? 8.353 3.668 -15.892 1.00 71.81 157 LEU A CA 1
ATOM 1267 C C . LEU A 1 157 ? 8.233 5.174 -15.645 1.00 71.81 157 LEU A C 1
ATOM 1269 O O . LEU A 1 157 ? 8.688 5.680 -14.618 1.00 71.81 157 LEU A O 1
ATOM 1273 N N . ASP A 1 158 ? 7.574 5.861 -16.575 1.00 72.56 158 ASP A N 1
ATOM 1274 C CA . ASP A 1 158 ? 7.208 7.268 -16.427 1.00 72.56 158 ASP A CA 1
ATOM 1275 C C . ASP A 1 158 ? 6.060 7.449 -15.422 1.00 72.56 158 ASP A C 1
ATOM 1277 O O . ASP A 1 158 ? 5.330 6.505 -15.107 1.00 72.56 158 ASP A O 1
ATOM 1281 N N . ASN A 1 159 ? 5.877 8.683 -14.940 1.00 80.00 159 ASN A N 1
ATOM 1282 C CA . ASN A 1 159 ? 4.888 9.062 -13.923 1.00 80.00 159 ASN A CA 1
ATOM 1283 C C . ASN A 1 159 ? 5.125 8.434 -12.539 1.00 80.00 159 ASN A C 1
ATOM 1285 O O . ASN A 1 159 ? 4.188 7.979 -11.878 1.00 80.00 159 ASN A O 1
ATOM 1289 N N . ARG A 1 160 ? 6.368 8.459 -12.040 1.00 78.50 160 ARG A N 1
ATOM 1290 C CA . ARG A 1 160 ? 6.686 7.983 -10.680 1.00 78.50 160 ARG A CA 1
ATOM 1291 C C . ARG A 1 160 ? 5.972 8.769 -9.588 1.00 78.50 160 ARG A C 1
ATOM 1293 O O . ARG A 1 160 ? 5.793 8.264 -8.481 1.00 78.50 160 ARG A O 1
ATOM 1300 N N . TRP A 1 161 ? 5.529 9.989 -9.876 1.00 80.38 161 TRP A N 1
ATOM 1301 C CA . TRP A 1 161 ? 4.670 10.744 -8.969 1.00 80.38 161 TRP A CA 1
ATOM 1302 C C . TRP A 1 161 ? 3.392 9.970 -8.601 1.00 80.38 161 TRP A C 1
ATOM 1304 O O . TRP A 1 161 ? 2.883 10.152 -7.498 1.00 80.38 161 TRP A O 1
ATOM 1314 N N . ALA A 1 162 ? 2.902 9.058 -9.455 1.00 81.31 162 ALA A N 1
ATOM 1315 C CA . ALA A 1 162 ? 1.660 8.325 -9.216 1.00 81.31 162 ALA A CA 1
ATOM 1316 C C . ALA A 1 162 ? 1.738 7.480 -7.946 1.00 81.31 162 ALA A C 1
ATOM 1318 O O . ALA A 1 162 ? 0.770 7.432 -7.194 1.00 81.31 162 ALA A O 1
ATOM 1319 N N . ILE A 1 163 ? 2.903 6.885 -7.663 1.00 80.94 163 ILE A N 1
ATOM 1320 C CA . ILE A 1 163 ? 3.090 6.093 -6.444 1.00 80.94 163 ILE A CA 1
ATOM 1321 C C . ILE A 1 163 ? 3.303 6.901 -5.180 1.00 80.94 163 ILE A C 1
ATOM 1323 O O . ILE A 1 163 ? 3.153 6.372 -4.086 1.00 80.94 163 ILE A O 1
ATOM 1327 N N . LYS A 1 164 ? 3.655 8.176 -5.327 1.00 82.12 164 LYS A N 1
ATOM 1328 C CA . LYS A 1 164 ? 3.872 9.083 -4.200 1.00 82.12 164 LYS A CA 1
ATOM 1329 C C . LYS A 1 164 ? 2.561 9.674 -3.686 1.00 82.12 164 LYS A C 1
ATOM 1331 O O . LYS A 1 164 ? 2.554 10.275 -2.621 1.00 82.12 164 LYS A O 1
ATOM 1336 N N . PHE A 1 165 ? 1.475 9.518 -4.446 1.00 80.38 165 PHE A N 1
ATOM 1337 C CA . PHE A 1 165 ? 0.143 9.985 -4.073 1.00 80.38 165 PHE A CA 1
ATOM 1338 C C . PHE A 1 165 ? -0.477 9.183 -2.923 1.00 80.38 165 PHE A C 1
ATOM 1340 O O . PHE A 1 165 ? -1.245 9.747 -2.143 1.00 80.38 165 PHE A O 1
ATOM 1347 N N . PHE A 1 166 ? -0.206 7.876 -2.863 1.00 64.69 166 PHE A N 1
ATOM 1348 C CA . PHE A 1 166 ? -0.853 6.949 -1.934 1.00 64.69 166 PHE A CA 1
ATOM 1349 C C . PHE A 1 166 ? 0.010 6.578 -0.728 1.00 64.69 166 PHE A C 1
ATOM 1351 O O . PHE A 1 166 ? 1.249 6.495 -0.873 1.00 64.69 166 PHE A O 1
#

pLDDT: mean 83.96, std 10.52, range [39.97, 95.81]

Radius of gyration: 22.66 Å; chains: 1; bounding box: 58×38×62 Å